Protein AF-X1B3L7-F1 (afdb_monomer_lite)

InterPro domains:
  IPR037165 Aldehyde oxidase/xanthine dehydrogenase, molybdopterin binding domain superfamily [SSF56003] (4-81)
  IPR046867 Aldehyde oxidase/xanthine dehydrogenase, second molybdopterin binding domain [PF20256] (2-76)

pLDDT: mean 71.07, std 20.7, range [25.5, 96.06]

Organism: NCBI:txid412755

Structure (mmCIF, N/CA/C/O backbone):
data_AF-X1B3L7-F1
#
_entry.id   AF-X1B3L7-F1
#
loop_
_atom_site.group_PDB
_atom_site.id
_atom_site.type_symbol
_atom_site.label_atom_id
_atom_site.label_alt_id
_atom_site.label_comp_id
_atom_site.label_asym_id
_atom_site.label_entity_id
_atom_site.label_seq_id
_atom_site.pdbx_PDB_ins_code
_atom_site.Cartn_x
_atom_site.Cartn_y
_atom_site.Cartn_z
_atom_site.occupancy
_atom_site.B_iso_or_equiv
_atom_site.auth_seq_id
_atom_site.auth_comp_id
_atom_site.auth_asym_id
_atom_site.auth_atom_id
_atom_site.pdbx_PDB_model_num
ATOM 1 N N . MET A 1 1 ? -27.586 7.401 39.650 1.00 59.44 1 MET A N 1
ATOM 2 C CA . MET A 1 1 ? -27.870 7.993 38.320 1.00 59.44 1 MET A CA 1
ATOM 3 C C . MET A 1 1 ? -26.567 8.070 37.533 1.00 59.44 1 MET A C 1
ATOM 5 O O . MET A 1 1 ? -25.597 8.567 38.093 1.00 59.44 1 MET A O 1
ATOM 9 N N . LYS A 1 2 ? -26.501 7.558 36.295 1.00 68.12 2 LYS A N 1
ATOM 10 C CA . LYS A 1 2 ? -25.307 7.714 35.440 1.00 68.12 2 LYS A CA 1
ATOM 11 C C . LYS A 1 2 ? -25.340 9.089 34.766 1.00 68.12 2 LYS A C 1
ATOM 13 O O . LYS A 1 2 ? -26.392 9.495 34.284 1.00 68.12 2 LYS A O 1
ATOM 18 N N . LYS A 1 3 ? -24.210 9.802 34.764 1.00 76.62 3 LYS A N 1
ATOM 19 C CA . LYS A 1 3 ? -24.047 11.080 34.055 1.00 76.62 3 LYS A CA 1
ATOM 20 C C . LYS A 1 3 ? -23.398 10.832 32.695 1.00 76.62 3 LYS A C 1
ATOM 22 O O . LYS A 1 3 ? -22.478 10.025 32.599 1.00 76.62 3 LYS A O 1
ATOM 27 N N . CYS A 1 4 ? -23.867 11.543 31.676 1.00 82.44 4 CYS A N 1
ATOM 28 C CA . CYS A 1 4 ? -23.334 11.498 30.317 1.00 82.44 4 CYS A CA 1
ATOM 29 C C . CYS A 1 4 ? -22.605 12.818 30.032 1.00 82.44 4 CYS A C 1
ATOM 31 O O . CYS A 1 4 ? -23.121 13.879 30.382 1.00 82.44 4 CYS A O 1
ATOM 33 N N . GLY A 1 5 ? -21.440 12.759 29.387 1.00 87.19 5 GLY A N 1
ATOM 34 C CA . GLY A 1 5 ? -20.702 13.930 28.905 1.00 87.19 5 GLY A CA 1
ATOM 35 C C . GLY A 1 5 ? -20.518 13.872 27.390 1.00 87.19 5 GLY A C 1
ATOM 36 O O . GLY A 1 5 ? -20.531 12.790 26.806 1.00 87.19 5 GLY A O 1
ATOM 37 N N . ARG A 1 6 ? -20.357 15.035 26.754 1.00 90.94 6 ARG A N 1
ATOM 38 C CA . ARG A 1 6 ? -19.979 15.164 25.340 1.00 90.94 6 ARG A CA 1
ATOM 39 C C . ARG A 1 6 ? -18.672 15.945 25.257 1.00 90.94 6 ARG A C 1
ATOM 41 O O . ARG A 1 6 ? -18.510 16.925 25.978 1.00 90.94 6 ARG A O 1
ATOM 48 N N . GLY A 1 7 ? -17.773 15.514 24.382 1.00 91.94 7 GLY A N 1
ATOM 49 C CA . GLY A 1 7 ? -16.497 16.170 24.117 1.00 91.94 7 GLY A CA 1
ATOM 50 C C . GLY A 1 7 ? -16.140 16.059 22.640 1.00 91.94 7 GLY A C 1
ATOM 51 O O . GLY A 1 7 ? -16.638 15.172 21.948 1.00 91.94 7 GLY A O 1
ATOM 52 N N . ILE A 1 8 ? -15.301 16.979 22.172 1.00 92.19 8 ILE A N 1
ATOM 53 C CA . ILE A 1 8 ? -14.739 16.987 20.820 1.00 92.19 8 ILE A CA 1
ATOM 54 C C . ILE A 1 8 ? -13.222 16.895 20.965 1.00 92.19 8 ILE A C 1
ATOM 56 O O . ILE A 1 8 ? -12.646 17.553 21.831 1.00 92.19 8 ILE A O 1
ATOM 60 N N . ALA A 1 9 ? -12.591 16.086 20.118 1.00 92.94 9 ALA A N 1
ATOM 61 C CA . ALA A 1 9 ? -11.144 15.993 19.994 1.00 92.94 9 ALA A CA 1
ATOM 62 C C . ALA A 1 9 ? -10.732 16.304 18.551 1.00 92.94 9 ALA A C 1
ATOM 64 O O . ALA A 1 9 ? -11.480 16.028 17.614 1.00 92.94 9 ALA A O 1
ATOM 65 N N . THR A 1 10 ? -9.541 16.874 18.392 1.00 95.12 10 THR A N 1
ATOM 66 C CA . THR A 1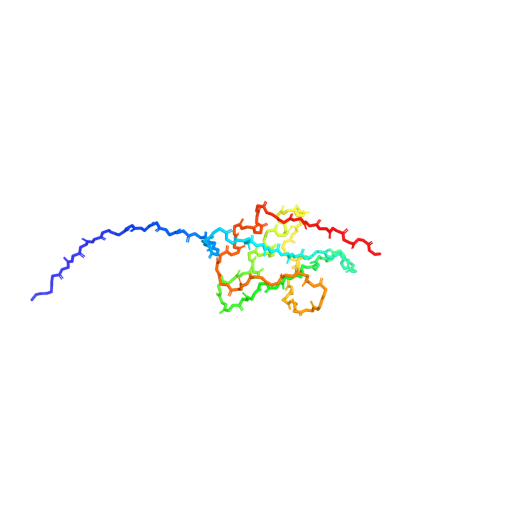 10 ? -8.896 17.123 17.100 1.00 95.12 10 THR A CA 1
ATOM 67 C C . THR A 1 10 ? -7.455 16.625 17.154 1.00 95.12 10 THR A C 1
ATOM 69 O O . THR A 1 10 ? -6.872 16.548 18.238 1.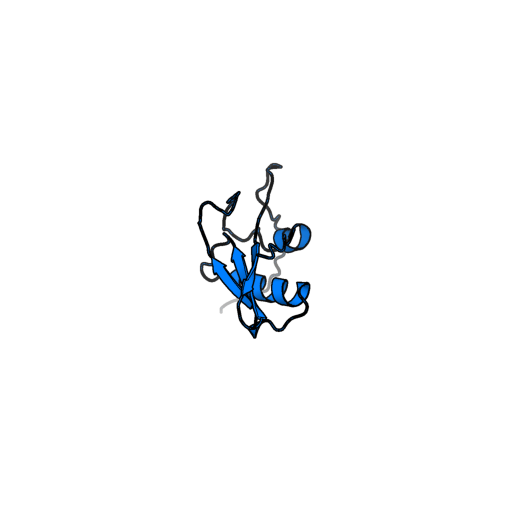00 95.12 10 THR A O 1
ATOM 72 N N . ILE A 1 11 ? -6.887 16.277 16.000 1.00 94.06 11 ILE A N 1
ATOM 73 C CA . ILE A 1 11 ? -5.508 15.810 15.863 1.00 94.06 11 ILE A CA 1
ATOM 74 C C . ILE A 1 11 ? -4.878 16.401 14.604 1.00 94.06 11 ILE A C 1
ATOM 76 O O . ILE A 1 11 ? -5.538 16.580 13.583 1.00 94.06 11 ILE A O 1
ATOM 80 N N . MET A 1 12 ? -3.577 16.658 14.686 1.00 90.75 12 MET A N 1
ATOM 81 C CA . MET A 1 12 ? -2.705 16.836 13.534 1.00 90.75 12 MET A CA 1
ATOM 82 C C . MET A 1 12 ? -1.589 15.798 13.647 1.00 90.75 12 MET A C 1
ATOM 84 O O . MET A 1 12 ? -0.956 15.694 14.698 1.00 90.75 12 MET A O 1
ATOM 88 N N . PHE A 1 13 ? -1.378 15.016 12.592 1.00 81.31 13 PHE A N 1
ATOM 89 C CA . PHE A 1 13 ? -0.384 13.947 12.556 1.00 81.31 13 PHE A CA 1
ATOM 90 C C . PHE A 1 13 ? 0.463 14.099 11.294 1.00 81.31 13 PHE A C 1
ATOM 92 O O . PHE A 1 13 ? -0.079 14.205 10.194 1.00 81.31 13 PHE A O 1
ATOM 99 N N . GLY A 1 14 ? 1.782 14.184 11.469 1.00 75.19 14 GLY A N 1
ATOM 100 C CA . GLY A 1 14 ? 2.724 14.237 10.355 1.00 75.19 14 GLY A CA 1
ATOM 101 C C . GLY A 1 14 ? 2.905 12.853 9.738 1.00 75.19 14 GLY A C 1
ATOM 102 O O . GLY A 1 14 ? 2.928 11.860 10.459 1.00 75.19 14 GLY A O 1
ATOM 103 N N . PHE A 1 15 ? 3.052 12.802 8.418 1.00 73.56 15 PHE A N 1
ATOM 104 C CA . PHE A 1 15 ? 3.288 11.570 7.665 1.00 73.56 15 PHE A CA 1
ATOM 105 C C . PHE A 1 15 ? 4.689 11.579 7.043 1.00 73.56 15 PHE A C 1
ATOM 107 O O . PHE A 1 15 ? 5.237 12.646 6.758 1.00 73.56 15 PHE A O 1
ATOM 114 N N . GLY A 1 16 ? 5.237 10.384 6.814 1.00 69.81 16 GLY A N 1
ATOM 115 C CA . GLY A 1 16 ? 6.557 10.157 6.215 1.00 69.81 16 GLY A CA 1
ATOM 116 C C . GLY A 1 16 ? 7.587 9.603 7.202 1.00 69.81 16 GLY A C 1
ATOM 117 O O . GLY A 1 16 ? 7.356 9.573 8.411 1.00 69.81 16 GLY A O 1
ATOM 118 N N . TYR A 1 17 ? 8.731 9.149 6.687 1.00 66.62 17 TYR A N 1
ATOM 119 C CA . TYR A 1 17 ? 9.800 8.532 7.494 1.00 66.62 17 TYR A CA 1
ATOM 120 C C . TYR A 1 17 ? 10.406 9.468 8.571 1.00 66.62 17 TYR A C 1
ATOM 122 O O . TYR A 1 17 ? 10.964 8.992 9.558 1.00 66.62 17 TYR A O 1
ATOM 130 N N . GLY A 1 18 ? 10.246 10.792 8.434 1.00 65.12 18 GLY A N 1
ATOM 131 C CA . GLY A 1 18 ? 10.756 11.790 9.386 1.00 65.12 18 GLY A CA 1
ATOM 132 C C . GLY A 1 18 ? 12.260 12.075 9.239 1.00 65.12 18 GLY A C 1
ATOM 133 O O . GLY A 1 18 ? 12.936 11.488 8.396 1.00 65.12 18 GLY A O 1
ATOM 134 N N . GLU A 1 19 ? 12.781 13.022 10.032 1.00 67.12 19 GLU A N 1
ATOM 135 C CA . GLU A 1 19 ? 14.226 13.333 10.168 1.00 67.12 19 GLU A CA 1
ATOM 136 C C . GLU A 1 19 ? 14.979 13.672 8.857 1.00 67.12 19 GLU A C 1
ATOM 138 O O . GLU A 1 19 ? 16.205 13.622 8.795 1.00 67.12 19 GLU A O 1
ATOM 143 N N . GLY A 1 20 ? 14.259 14.035 7.788 1.00 67.31 20 GLY A N 1
ATOM 144 C CA . GLY A 1 20 ? 14.855 14.389 6.494 1.00 67.31 20 GLY A CA 1
ATOM 145 C C . GLY A 1 20 ? 15.423 13.205 5.704 1.00 67.31 20 GLY A C 1
ATOM 146 O O . GLY A 1 20 ? 16.151 13.421 4.734 1.00 67.31 20 GLY A O 1
ATOM 147 N N . PHE A 1 21 ? 15.103 11.964 6.089 1.00 68.25 21 PHE A N 1
ATOM 148 C CA . PHE A 1 21 ? 15.488 10.799 5.299 1.00 68.25 21 PHE A CA 1
ATOM 149 C C . PHE A 1 21 ? 14.706 10.738 3.981 1.00 68.25 21 PHE A C 1
ATOM 151 O O . PHE A 1 21 ? 13.531 11.114 3.946 1.00 68.25 21 PHE A O 1
ATOM 158 N N . PRO A 1 22 ? 15.326 10.230 2.900 1.00 65.88 22 PRO A N 1
ATOM 159 C CA . PRO A 1 22 ? 14.629 10.024 1.641 1.00 65.88 22 PRO A CA 1
ATOM 160 C C . PRO A 1 22 ? 13.510 8.987 1.798 1.00 65.88 22 PRO A C 1
ATOM 162 O O . PRO A 1 22 ? 13.770 7.805 2.020 1.00 65.88 22 PRO A O 1
ATOM 165 N N . ASP A 1 23 ? 12.266 9.443 1.671 1.00 69.50 23 ASP A N 1
ATOM 166 C CA . ASP A 1 23 ? 11.075 8.598 1.615 1.00 69.50 23 ASP A CA 1
ATOM 167 C C . ASP A 1 23 ? 10.755 8.319 0.139 1.00 69.50 23 ASP A C 1
ATOM 169 O O . ASP A 1 23 ? 10.189 9.154 -0.573 1.00 69.50 23 ASP A O 1
ATOM 173 N N . HIS A 1 24 ? 11.244 7.184 -0.364 1.00 66.94 24 HIS A N 1
ATOM 174 C CA . HIS A 1 24 ? 11.128 6.801 -1.768 1.00 66.94 24 HIS A CA 1
ATOM 175 C C . HIS A 1 24 ? 10.455 5.444 -1.922 1.00 66.94 24 HIS A C 1
ATOM 177 O O . HIS A 1 24 ? 10.748 4.492 -1.202 1.00 66.94 24 HIS A O 1
ATOM 183 N N . SER A 1 25 ? 9.598 5.359 -2.937 1.00 70.38 25 SER A N 1
ATOM 184 C CA . SER A 1 25 ? 8.915 4.137 -3.334 1.00 70.38 25 SER A CA 1
ATOM 185 C C . SER A 1 25 ? 8.998 3.938 -4.829 1.00 70.38 25 SER A C 1
ATOM 187 O O . SER A 1 25 ? 8.952 4.902 -5.593 1.00 70.38 25 SER A O 1
ATOM 189 N N . ILE A 1 26 ? 9.105 2.678 -5.233 1.00 71.19 26 ILE A N 1
ATOM 190 C CA . ILE A 1 26 ? 9.162 2.274 -6.629 1.00 71.19 26 ILE A CA 1
ATOM 191 C C . ILE A 1 26 ? 8.103 1.196 -6.854 1.00 71.19 26 ILE A C 1
ATOM 193 O O . ILE A 1 26 ? 7.966 0.254 -6.072 1.00 71.19 26 ILE A O 1
ATOM 197 N N . ALA A 1 27 ? 7.370 1.348 -7.952 1.00 76.06 27 ALA A N 1
ATOM 198 C CA . ALA A 1 27 ? 6.461 0.353 -8.493 1.00 76.06 27 ALA A CA 1
ATOM 199 C C . ALA A 1 27 ? 6.703 0.240 -10.001 1.00 76.06 27 ALA A C 1
ATOM 201 O O . ALA A 1 27 ? 7.112 1.213 -10.638 1.00 76.06 27 ALA A O 1
ATOM 202 N N . SER A 1 28 ? 6.450 -0.933 -10.574 1.00 76.56 28 SER A N 1
ATOM 203 C CA . SER A 1 28 ? 6.507 -1.139 -12.023 1.00 76.56 28 SER A CA 1
ATOM 204 C C . SER A 1 28 ? 5.137 -1.503 -12.576 1.00 76.56 28 SER A C 1
ATOM 206 O O . SER A 1 28 ? 4.312 -2.080 -11.869 1.00 76.56 28 SER A O 1
ATOM 208 N N . ALA A 1 29 ? 4.911 -1.153 -13.842 1.00 82.06 29 ALA A N 1
ATOM 209 C CA . ALA A 1 29 ? 3.734 -1.541 -14.603 1.00 82.06 29 ALA A CA 1
ATOM 210 C C . ALA A 1 29 ? 4.158 -2.281 -15.869 1.00 82.06 29 ALA A C 1
ATOM 212 O O . ALA A 1 29 ? 5.049 -1.827 -16.587 1.00 82.06 29 ALA A O 1
ATOM 213 N N . GLU A 1 30 ? 3.489 -3.391 -16.141 1.00 84.56 30 GLU A N 1
ATOM 214 C CA . GLU A 1 30 ? 3.672 -4.215 -17.329 1.00 84.56 30 GLU A CA 1
ATOM 215 C C . GLU A 1 30 ? 2.308 -4.454 -17.975 1.00 84.56 30 GLU A C 1
ATOM 217 O O . GLU A 1 30 ? 1.311 -4.646 -17.278 1.00 84.56 30 GLU A O 1
ATOM 222 N N . ILE A 1 31 ? 2.252 -4.414 -19.304 1.00 88.69 31 ILE A N 1
ATOM 223 C CA . ILE A 1 31 ? 1.053 -4.808 -20.044 1.00 88.69 31 ILE A CA 1
ATOM 224 C C . ILE A 1 31 ? 1.202 -6.292 -20.357 1.00 88.69 31 ILE A C 1
ATOM 226 O O . ILE A 1 31 ? 2.121 -6.681 -21.072 1.00 88.69 31 ILE A O 1
ATOM 230 N N . GLU A 1 32 ? 0.302 -7.106 -19.823 1.00 86.81 32 GLU A N 1
ATOM 231 C CA . GLU A 1 32 ? 0.256 -8.537 -20.096 1.00 86.81 32 GLU A CA 1
ATOM 232 C C . GLU A 1 32 ? -0.584 -8.845 -21.343 1.00 86.81 32 GLU A C 1
ATOM 234 O O . GLU A 1 32 ? -1.336 -8.011 -21.871 1.00 86.81 32 GLU A O 1
ATOM 239 N N . ASP A 1 33 ? -0.502 -10.100 -21.789 1.00 80.00 33 ASP A N 1
ATOM 240 C CA . ASP A 1 33 ? -1.343 -10.623 -22.854 1.00 80.00 33 ASP A CA 1
ATOM 241 C C . ASP A 1 33 ? -2.822 -10.301 -22.597 1.00 80.00 33 ASP A C 1
ATOM 243 O O . ASP A 1 33 ? -3.354 -10.467 -21.497 1.00 80.00 33 ASP A O 1
ATOM 247 N N . ARG A 1 34 ? -3.520 -9.885 -23.662 1.00 79.94 34 ARG A N 1
ATOM 248 C CA . ARG A 1 34 ? -4.945 -9.496 -23.647 1.00 79.94 34 ARG A CA 1
ATOM 2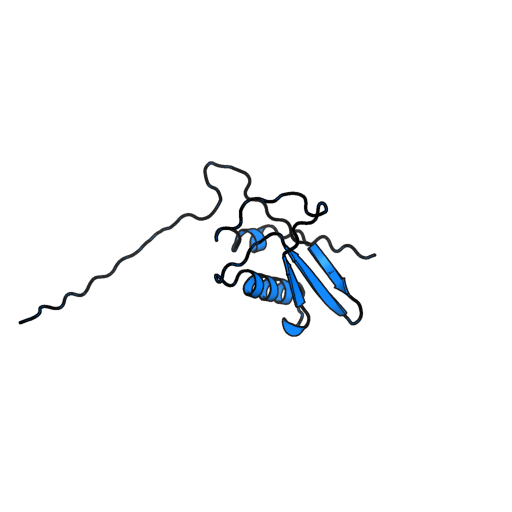49 C C . ARG A 1 34 ? -5.254 -8.167 -22.940 1.00 79.94 34 ARG A C 1
ATOM 251 O O . ARG A 1 34 ? -6.425 -7.895 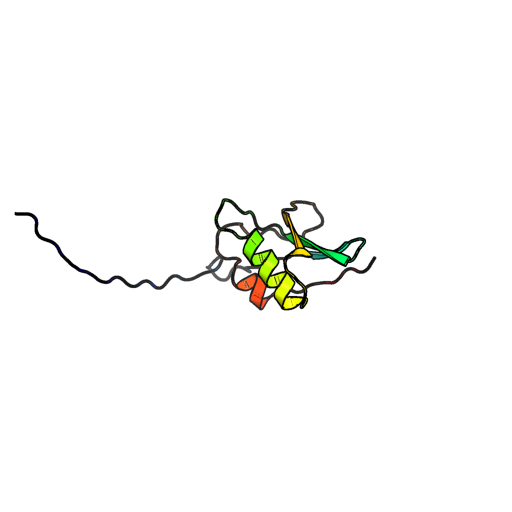-22.686 1.00 79.94 34 ARG A O 1
ATOM 258 N N . GLY A 1 35 ? -4.251 -7.321 -22.694 1.00 82.50 35 GLY A N 1
ATOM 259 C CA . GLY A 1 35 ? -4.458 -5.933 -22.262 1.00 82.50 35 GLY A CA 1
ATOM 260 C C . GLY A 1 35 ? -4.725 -5.766 -20.767 1.00 82.50 35 GLY A C 1
ATOM 261 O O . GLY A 1 35 ? -5.221 -4.719 -20.352 1.00 82.50 35 GLY A O 1
ATOM 262 N N . LYS A 1 36 ? -4.400 -6.784 -19.963 1.00 91.19 36 LYS A N 1
ATOM 263 C CA . LYS A 1 36 ? -4.290 -6.629 -18.512 1.00 91.19 36 LYS A CA 1
ATOM 264 C C . LYS A 1 36 ? -3.052 -5.808 -18.167 1.00 91.19 36 LYS A C 1
ATOM 266 O O . LYS A 1 36 ? -2.060 -5.839 -18.891 1.00 91.19 36 LYS A O 1
ATOM 271 N N . ILE A 1 37 ? -3.110 -5.092 -17.053 1.00 91.31 37 ILE A N 1
ATOM 272 C CA . ILE A 1 37 ? -1.997 -4.299 -16.539 1.00 91.31 37 ILE A CA 1
ATOM 273 C C . ILE A 1 37 ? -1.576 -4.880 -15.197 1.00 91.31 37 ILE A C 1
ATOM 275 O O . ILE A 1 37 ? -2.338 -4.843 -14.231 1.00 91.31 37 ILE A O 1
ATOM 279 N N . LEU A 1 38 ? -0.349 -5.382 -15.136 1.00 89.88 38 LEU A N 1
ATOM 280 C CA . LEU A 1 38 ? 0.257 -5.909 -13.928 1.00 89.88 38 LEU A CA 1
ATOM 281 C C . LEU A 1 38 ? 1.094 -4.826 -13.250 1.00 89.88 38 LEU A C 1
ATOM 283 O O . LEU A 1 38 ? 2.090 -4.353 -13.796 1.00 89.88 38 LEU A O 1
ATOM 287 N N . ILE A 1 39 ? 0.706 -4.463 -12.033 1.00 86.44 39 ILE A N 1
ATOM 288 C CA . ILE A 1 39 ? 1.436 -3.548 -11.162 1.00 86.44 39 ILE A CA 1
ATOM 289 C C . ILE A 1 39 ? 2.193 -4.357 -10.113 1.00 86.44 39 ILE A C 1
ATOM 291 O O . ILE A 1 39 ? 1.599 -5.130 -9.359 1.00 86.44 39 ILE A O 1
ATOM 295 N N . ARG A 1 40 ? 3.508 -4.152 -10.016 1.00 84.50 40 ARG A N 1
ATOM 296 C CA . ARG A 1 40 ? 4.336 -4.753 -8.962 1.00 84.50 40 ARG A CA 1
ATOM 297 C C . ARG A 1 40 ? 4.761 -3.696 -7.958 1.00 84.50 40 ARG A C 1
ATOM 299 O O . ARG A 1 40 ? 5.283 -2.649 -8.334 1.00 84.50 40 ARG A O 1
ATOM 306 N N . THR A 1 41 ? 4.560 -3.995 -6.679 1.00 80.69 41 THR A N 1
ATOM 307 C CA . THR A 1 41 ? 4.923 -3.118 -5.560 1.00 80.69 41 THR A CA 1
ATOM 308 C C . THR A 1 41 ? 5.569 -3.910 -4.426 1.00 80.69 41 THR A C 1
ATOM 310 O O . THR A 1 41 ? 5.298 -5.097 -4.250 1.00 80.69 41 THR A O 1
ATOM 313 N N . ALA A 1 42 ? 6.418 -3.247 -3.643 1.00 76.69 42 ALA A N 1
ATOM 314 C CA . ALA A 1 42 ? 6.957 -3.781 -2.392 1.00 76.69 42 ALA A CA 1
ATOM 315 C C . ALA A 1 42 ? 6.087 -3.420 -1.169 1.00 76.69 42 ALA A C 1
ATOM 317 O O . ALA A 1 42 ? 6.439 -3.758 -0.039 1.00 76.69 42 ALA A O 1
ATOM 318 N N . ALA A 1 43 ? 4.973 -2.709 -1.374 1.00 76.12 43 ALA A N 1
ATOM 319 C CA . ALA A 1 43 ? 4.088 -2.296 -0.297 1.00 76.12 43 ALA A CA 1
ATOM 320 C C . ALA A 1 43 ? 3.311 -3.502 0.255 1.00 76.12 43 ALA A C 1
ATOM 322 O O . ALA A 1 43 ? 2.484 -4.095 -0.437 1.00 76.12 43 ALA A O 1
ATOM 323 N N . ALA A 1 44 ? 3.590 -3.868 1.504 1.00 80.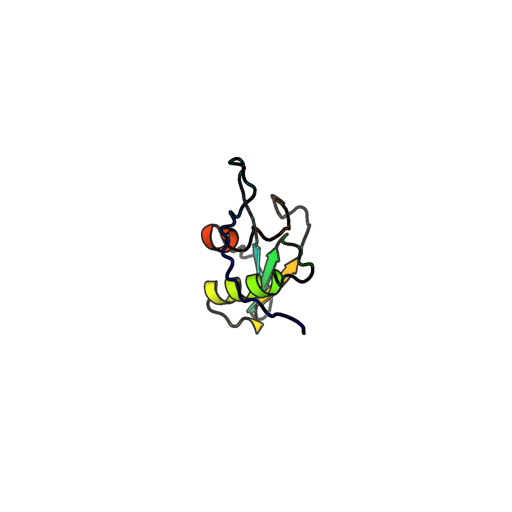19 44 ALA A N 1
ATOM 324 C CA . ALA A 1 44 ? 2.869 -4.919 2.197 1.00 80.19 44 ALA A CA 1
ATOM 325 C C . ALA A 1 44 ? 1.476 -4.434 2.600 1.00 80.19 44 ALA A C 1
ATOM 327 O O . ALA A 1 44 ? 1.291 -3.293 3.032 1.00 80.19 44 ALA A O 1
ATOM 328 N N . ASP A 1 45 ? 0.513 -5.342 2.510 1.00 80.81 45 ASP A N 1
ATOM 329 C CA . ASP A 1 45 ? -0.854 -5.120 2.951 1.00 80.81 45 ASP A CA 1
ATOM 330 C C . ASP A 1 45 ? -1.196 -6.139 4.035 1.00 80.81 45 ASP A C 1
ATOM 332 O O . ASP A 1 45 ? -1.112 -7.349 3.825 1.00 80.81 45 ASP A O 1
ATOM 336 N N . VAL A 1 46 ? -1.538 -5.629 5.215 1.00 84.69 46 VAL A N 1
ATOM 337 C CA . VAL A 1 46 ? -1.916 -6.422 6.394 1.00 84.69 46 VAL A CA 1
ATOM 338 C C . VAL A 1 46 ? -3.386 -6.223 6.775 1.00 84.69 46 VAL A C 1
ATOM 340 O O . VAL A 1 46 ? -3.796 -6.628 7.860 1.00 84.69 46 VAL A O 1
ATOM 343 N N . GLY A 1 47 ? -4.182 -5.609 5.891 1.00 84.38 47 GLY A N 1
ATOM 344 C CA . GLY A 1 47 ? -5.601 -5.309 6.115 1.00 84.38 47 GLY A CA 1
ATOM 345 C C . GLY A 1 47 ? -5.955 -3.823 6.041 1.00 84.38 47 GLY A C 1
ATOM 346 O O . GLY A 1 47 ? -7.129 -3.484 6.146 1.00 84.38 47 GLY A O 1
ATOM 347 N N . GLU A 1 48 ? -4.968 -2.949 5.820 1.00 81.19 48 GLU A N 1
ATOM 348 C CA . GLU A 1 48 ? -5.179 -1.502 5.650 1.00 81.19 48 GLU A CA 1
ATOM 349 C C . GLU A 1 48 ? -5.688 -1.143 4.241 1.00 81.19 48 GLU A C 1
ATOM 351 O O . GLU A 1 48 ? -6.127 -0.020 4.003 1.00 81.19 48 GLU A O 1
ATOM 356 N N . GLY A 1 49 ? -5.643 -2.088 3.291 1.00 86.81 49 GLY A N 1
ATOM 357 C CA . GLY A 1 49 ? -6.204 -1.913 1.947 1.00 86.81 49 GLY A CA 1
ATOM 358 C C . GLY A 1 49 ? -5.265 -1.213 0.963 1.00 86.81 49 GLY A C 1
ATOM 359 O O . GLY A 1 49 ? -5.720 -0.594 -0.003 1.00 86.81 49 GLY A O 1
ATOM 360 N N . VAL A 1 50 ? -3.954 -1.319 1.186 1.00 83.38 50 VAL A N 1
ATOM 361 C CA . VAL A 1 50 ? -2.910 -0.747 0.322 1.00 83.38 50 VAL A CA 1
ATOM 362 C C . VAL A 1 50 ? -3.068 -1.214 -1.123 1.00 83.38 50 VAL A C 1
ATOM 364 O O . VAL A 1 50 ? -3.023 -0.389 -2.035 1.00 83.38 50 VAL A O 1
ATOM 367 N N . LEU A 1 51 ? -3.307 -2.511 -1.352 1.00 87.56 51 LEU A N 1
ATOM 368 C CA . LEU A 1 51 ? -3.405 -3.037 -2.719 1.00 87.56 51 LEU A CA 1
ATOM 369 C C . LEU A 1 51 ? -4.615 -2.463 -3.456 1.00 87.56 51 LEU A C 1
ATOM 371 O O . LEU A 1 51 ? -4.516 -2.130 -4.631 1.00 87.56 51 LEU A O 1
ATOM 375 N N . THR A 1 52 ? -5.726 -2.260 -2.743 1.00 92.19 52 THR A N 1
ATOM 376 C CA . THR A 1 52 ? -6.947 -1.676 -3.318 1.00 92.19 52 THR A CA 1
ATOM 377 C C . THR A 1 52 ? -6.706 -0.246 -3.791 1.00 92.19 52 THR A C 1
ATOM 379 O O . THR A 1 52 ? -7.126 0.127 -4.886 1.00 92.19 52 THR A O 1
ATOM 382 N N . VAL A 1 53 ? -6.004 0.560 -2.993 1.00 89.88 53 VAL A N 1
ATOM 383 C CA . VAL A 1 53 ? -5.708 1.942 -3.378 1.00 89.88 53 VAL A CA 1
ATOM 384 C C . VAL A 1 53 ? -4.691 2.007 -4.511 1.00 89.88 53 VAL A C 1
ATOM 386 O O . VAL A 1 53 ? -4.870 2.809 -5.424 1.00 89.88 53 VAL A O 1
ATOM 389 N N . VAL A 1 54 ? -3.685 1.129 -4.532 1.00 86.50 54 VAL A N 1
ATOM 390 C CA . VAL A 1 54 ? -2.756 1.034 -5.672 1.00 86.50 54 VAL A CA 1
ATOM 391 C C . VAL A 1 54 ? -3.505 0.691 -6.966 1.00 86.50 54 VAL A C 1
ATOM 393 O O . VAL A 1 54 ? -3.262 1.342 -7.981 1.00 86.50 54 VAL A O 1
ATOM 396 N N . THR A 1 55 ? -4.461 -0.246 -6.935 1.00 92.19 55 THR A N 1
ATOM 397 C CA . THR A 1 55 ? -5.326 -0.556 -8.089 1.00 92.19 55 THR A CA 1
ATOM 398 C C . THR A 1 55 ? -6.081 0.682 -8.573 1.00 92.19 55 THR A C 1
ATOM 400 O O . THR A 1 55 ? -6.080 0.977 -9.767 1.00 92.19 55 THR A O 1
ATOM 403 N N . GLN A 1 56 ? -6.704 1.433 -7.658 1.00 92.25 56 GLN A N 1
ATOM 404 C CA . GLN A 1 56 ? -7.475 2.635 -7.997 1.00 92.25 56 GLN A CA 1
ATOM 405 C C . GLN A 1 56 ? -6.593 3.745 -8.583 1.00 92.25 56 GLN A C 1
ATOM 407 O O . GLN A 1 56 ? -6.971 4.360 -9.577 1.00 92.25 56 GLN A O 1
ATOM 412 N N . ILE A 1 57 ? -5.405 3.968 -8.012 1.00 87.62 57 ILE A N 1
ATOM 413 C CA . ILE A 1 57 ? -4.434 4.946 -8.522 1.00 87.62 57 ILE A CA 1
ATOM 414 C C . ILE A 1 57 ? -3.980 4.555 -9.929 1.00 87.62 57 ILE A C 1
ATOM 416 O O . ILE A 1 57 ? -4.012 5.386 -10.833 1.00 87.62 57 ILE A O 1
ATOM 420 N N . ALA A 1 58 ? -3.582 3.298 -10.135 1.00 85.06 58 ALA A N 1
ATOM 421 C CA . ALA A 1 58 ? -3.126 2.827 -11.437 1.00 85.06 58 ALA A CA 1
ATOM 422 C C . ALA A 1 58 ? -4.230 2.944 -12.500 1.00 85.06 58 ALA A C 1
ATOM 424 O O . ALA A 1 58 ? -3.969 3.446 -13.592 1.00 85.06 58 ALA A O 1
ATOM 425 N N . ALA A 1 59 ? -5.466 2.561 -12.168 1.00 90.50 59 ALA A N 1
ATOM 426 C CA . ALA A 1 59 ? -6.613 2.692 -13.062 1.00 90.50 59 ALA A CA 1
ATOM 427 C C . ALA A 1 59 ? -6.890 4.156 -13.449 1.00 90.50 59 ALA A C 1
ATOM 429 O O . ALA A 1 59 ? -7.075 4.462 -14.628 1.00 90.50 59 ALA A O 1
ATOM 430 N N . GLU A 1 60 ? -6.849 5.073 -12.477 1.00 89.38 60 GLU A N 1
ATOM 431 C CA . GLU A 1 60 ? -7.082 6.506 -12.693 1.00 89.38 60 GLU A CA 1
ATOM 432 C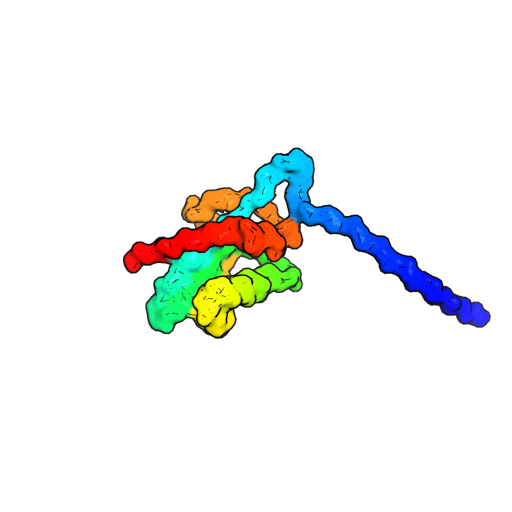 C . GLU A 1 60 ? -5.978 7.163 -13.535 1.00 89.38 60 GLU A C 1
ATOM 434 O O . GLU A 1 60 ? -6.269 7.972 -14.423 1.00 89.38 60 GLU A O 1
ATOM 439 N N . VAL A 1 61 ? -4.713 6.813 -13.279 1.00 87.00 61 VAL A N 1
ATOM 440 C CA . VAL A 1 61 ? -3.550 7.331 -14.017 1.00 87.00 61 VAL A CA 1
ATOM 441 C C . VAL A 1 61 ? -3.542 6.810 -15.452 1.00 87.00 61 VAL A C 1
ATOM 443 O O . VAL A 1 61 ? -3.315 7.581 -16.384 1.00 87.00 61 VAL A O 1
ATOM 446 N N . LEU A 1 62 ? -3.824 5.518 -15.641 1.00 86.31 62 LEU A N 1
ATOM 447 C CA . LEU A 1 62 ? -3.802 4.859 -16.949 1.00 86.31 62 LEU A CA 1
ATOM 448 C C . LEU A 1 62 ? -5.118 5.005 -17.726 1.00 86.31 62 LEU A C 1
ATOM 450 O O . LEU A 1 62 ? -5.174 4.618 -18.891 1.00 86.31 62 LEU A O 1
ATOM 454 N N . LYS A 1 63 ? -6.159 5.587 -17.114 1.00 90.88 63 LYS A N 1
ATOM 455 C CA . LYS A 1 63 ? -7.498 5.782 -17.702 1.00 90.88 63 LYS A CA 1
ATOM 456 C C . LYS A 1 63 ? -8.137 4.474 -18.174 1.00 90.88 63 LYS A C 1
ATOM 458 O O . LYS A 1 63 ? -8.740 4.409 -19.245 1.00 90.88 63 LYS A O 1
ATOM 463 N N . VAL A 1 64 ? -8.027 3.440 -17.346 1.00 92.69 64 VAL A N 1
ATOM 464 C CA . VAL A 1 64 ? -8.591 2.103 -17.582 1.00 92.69 64 VAL A CA 1
ATOM 465 C C . VAL A 1 64 ? -9.566 1.713 -16.473 1.00 92.69 64 VAL A C 1
ATOM 467 O O . VAL A 1 64 ? -9.632 2.365 -15.433 1.00 92.69 64 VAL A O 1
ATOM 470 N N . SER A 1 65 ? -10.321 0.632 -16.681 1.00 95.94 65 SER A N 1
ATOM 471 C CA . SER A 1 65 ? -11.137 0.061 -15.605 1.00 95.94 65 SER A CA 1
ATOM 472 C C . SER A 1 65 ? -10.247 -0.572 -14.521 1.00 95.94 65 SER A C 1
ATOM 474 O O . SER A 1 65 ? -9.276 -1.245 -14.874 1.00 95.94 65 SER A O 1
ATOM 476 N N . PRO A 1 66 ? -10.566 -0.449 -13.219 1.00 95.31 66 PRO A N 1
ATOM 477 C CA . PRO A 1 66 ? -9.857 -1.172 -12.158 1.00 95.31 66 PRO A CA 1
ATOM 478 C C . PRO A 1 66 ? -9.813 -2.690 -12.379 1.00 95.31 66 PRO A C 1
ATOM 480 O O . PRO A 1 66 ? -8.854 -3.342 -11.984 1.00 95.31 66 PRO A O 1
ATOM 483 N N . ASP A 1 67 ? -10.817 -3.245 -13.059 1.00 96.06 67 ASP A N 1
ATOM 484 C CA . ASP A 1 67 ? -10.961 -4.684 -13.323 1.00 96.06 67 ASP A CA 1
ATOM 485 C C . ASP A 1 67 ? -9.859 -5.258 -14.230 1.00 96.06 67 ASP A C 1
ATOM 487 O O . ASP A 1 67 ? -9.660 -6.473 -14.262 1.00 96.06 67 ASP A O 1
ATOM 491 N N . VAL A 1 68 ? -9.156 -4.404 -14.986 1.00 95.75 68 VAL A N 1
ATOM 492 C CA . VAL A 1 68 ? -8.028 -4.823 -15.835 1.00 95.75 68 VAL A CA 1
ATOM 493 C C . VAL A 1 68 ? -6.671 -4.641 -15.154 1.00 95.75 68 VAL A C 1
ATOM 495 O O . VAL A 1 68 ? -5.649 -4.963 -15.758 1.00 95.75 68 VAL A O 1
ATOM 498 N N . VAL A 1 69 ? -6.649 -4.136 -13.917 1.00 94.38 69 VAL A N 1
ATOM 499 C CA . VAL A 1 69 ? -5.433 -3.891 -13.140 1.00 94.38 69 VAL A CA 1
ATOM 500 C C . VAL A 1 69 ? -5.256 -4.988 -12.095 1.00 94.38 69 VAL A C 1
ATOM 502 O O . VAL A 1 69 ? -6.094 -5.181 -11.216 1.00 94.38 69 VAL A O 1
ATOM 505 N N . GLU A 1 70 ? -4.122 -5.673 -12.153 1.00 93.75 70 GLU A N 1
ATOM 506 C CA . GLU A 1 70 ? -3.714 -6.682 -11.181 1.00 93.75 70 GLU A CA 1
ATOM 507 C C . GLU A 1 70 ? -2.521 -6.157 -10.378 1.00 93.75 70 GLU A C 1
ATOM 509 O O . GLU A 1 70 ? -1.547 -5.680 -10.955 1.00 93.75 70 GLU A O 1
ATOM 514 N N . VAL A 1 71 ? -2.590 -6.207 -9.044 1.00 89.81 71 VAL A N 1
ATOM 515 C CA . VAL A 1 71 ? -1.512 -5.725 -8.166 1.00 89.81 71 VAL A CA 1
ATOM 516 C C . VAL A 1 71 ? -0.899 -6.903 -7.429 1.00 89.81 71 VAL A C 1
ATOM 518 O O . VAL A 1 71 ? -1.592 -7.623 -6.711 1.00 89.81 71 VAL A O 1
ATOM 521 N N . VAL A 1 72 ? 0.414 -7.069 -7.567 1.00 88.19 72 VAL A N 1
ATOM 522 C CA . VAL A 1 72 ? 1.169 -8.142 -6.918 1.00 88.19 72 VAL A CA 1
ATOM 523 C C . VAL A 1 72 ? 2.245 -7.554 -6.016 1.00 88.19 72 VAL A C 1
ATOM 525 O O . VAL A 1 72 ? 3.030 -6.690 -6.419 1.00 88.19 72 VAL A O 1
ATOM 528 N N . VAL A 1 73 ? 2.308 -8.072 -4.789 1.00 83.62 73 VAL A N 1
ATOM 529 C CA . VAL A 1 73 ? 3.420 -7.806 -3.877 1.00 83.62 73 VAL A CA 1
ATOM 530 C C . VAL A 1 73 ? 4.598 -8.677 -4.299 1.00 83.62 73 VAL A C 1
ATOM 532 O O . VAL A 1 73 ? 4.509 -9.903 -4.253 1.00 83.62 73 VAL A O 1
ATOM 535 N N . SER A 1 74 ? 5.699 -8.060 -4.726 1.00 67.94 74 SER A N 1
ATOM 536 C CA . SER A 1 74 ? 6.910 -8.776 -5.139 1.00 67.94 74 SER A CA 1
ATOM 537 C C . SER A 1 74 ? 8.128 -8.253 -4.394 1.00 67.94 74 SER A C 1
ATOM 539 O O . SER A 1 74 ? 8.381 -7.052 -4.350 1.00 67.94 74 SER A O 1
ATOM 541 N N . THR A 1 75 ? 8.907 -9.176 -3.834 1.00 59.50 75 THR A N 1
ATOM 542 C CA . THR A 1 75 ? 10.175 -8.911 -3.137 1.00 59.50 75 THR A CA 1
ATOM 543 C C . THR A 1 75 ? 11.395 -9.334 -3.965 1.00 59.50 75 THR A C 1
ATOM 545 O O . THR A 1 75 ? 12.468 -9.587 -3.422 1.00 59.50 75 THR A O 1
ATOM 548 N N . SER A 1 76 ? 11.252 -9.450 -5.291 1.00 51.62 76 SER A N 1
ATOM 549 C CA . SER A 1 76 ? 12.351 -9.882 -6.166 1.00 51.62 76 SER A CA 1
ATOM 550 C C . SER A 1 76 ? 13.477 -8.838 -6.280 1.00 51.62 76 SER A C 1
ATOM 552 O O . SER A 1 76 ? 13.219 -7.637 -6.237 1.00 51.62 76 SER A O 1
ATOM 554 N N . LEU A 1 77 ? 14.712 -9.302 -6.524 1.00 48.03 77 LEU A N 1
ATOM 555 C CA . LEU A 1 77 ? 15.951 -8.517 -6.732 1.00 48.03 77 LEU A CA 1
ATOM 556 C C . LEU A 1 77 ? 15.863 -7.370 -7.770 1.00 48.03 77 LEU A C 1
ATOM 558 O O . LEU A 1 77 ? 16.776 -6.552 -7.838 1.00 48.03 77 LEU A O 1
ATOM 562 N N . PHE A 1 78 ? 14.802 -7.314 -8.581 1.00 45.34 78 PHE A N 1
ATOM 563 C CA . PHE A 1 78 ? 14.579 -6.313 -9.632 1.00 45.34 78 PHE A CA 1
ATOM 564 C C . PHE A 1 78 ? 13.829 -5.055 -9.170 1.00 45.34 78 PHE A C 1
ATOM 566 O O . PHE A 1 78 ? 13.651 -4.131 -9.961 1.00 45.34 78 PHE A O 1
ATOM 573 N N . SER A 1 79 ? 13.420 -4.982 -7.904 1.00 45.47 79 SER A N 1
ATOM 574 C CA . SER A 1 79 ? 12.901 -3.756 -7.295 1.00 45.47 79 SER A CA 1
ATOM 575 C C . SER A 1 79 ? 14.024 -3.094 -6.491 1.00 45.47 79 SER A C 1
ATOM 577 O O . SER A 1 79 ? 14.299 -3.537 -5.372 1.00 45.47 79 SER A O 1
ATOM 579 N N . PRO A 1 80 ? 14.733 -2.073 -7.015 1.00 42.09 80 PRO A N 1
ATOM 580 C CA . PRO A 1 80 ? 15.670 -1.345 -6.182 1.00 42.09 80 PRO A CA 1
ATOM 581 C C . PRO A 1 80 ? 14.850 -0.541 -5.162 1.00 42.09 80 PRO A C 1
ATOM 583 O O . PRO A 1 80 ? 13.873 0.102 -5.518 1.00 42.09 80 PRO A O 1
ATOM 586 N N . LEU A 1 81 ? 15.268 -0.599 -3.899 1.00 45.22 81 LEU A N 1
ATOM 587 C CA . LEU A 1 81 ? 14.713 0.087 -2.725 1.00 45.22 81 LEU A CA 1
ATOM 588 C C . LEU A 1 81 ? 13.371 -0.414 -2.159 1.00 45.22 81 LEU A C 1
ATOM 590 O O . LEU A 1 81 ? 12.278 -0.096 -2.619 1.00 45.22 81 LEU A O 1
ATOM 594 N N . ILE A 1 82 ? 13.506 -1.086 -1.014 1.00 48.53 82 ILE A N 1
ATOM 595 C CA . ILE A 1 82 ? 12.511 -1.142 0.055 1.00 48.53 82 ILE A CA 1
ATOM 596 C C . ILE A 1 82 ? 12.801 0.028 1.001 1.00 48.53 82 ILE A C 1
ATOM 598 O O . ILE A 1 82 ? 13.881 0.073 1.591 1.00 48.53 82 ILE A O 1
ATOM 602 N N . VAL A 1 83 ? 11.828 0.911 1.220 1.00 42.66 83 VAL A N 1
ATOM 603 C CA . VAL A 1 83 ? 11.736 1.682 2.467 1.00 42.66 83 VAL A CA 1
ATOM 604 C C . VAL A 1 83 ? 10.326 1.485 3.028 1.00 42.66 83 VAL A C 1
ATOM 606 O O . VAL A 1 83 ? 9.349 1.980 2.488 1.00 42.66 83 VAL A O 1
ATOM 609 N N . ASN A 1 84 ? 10.265 0.649 4.067 1.00 44.03 84 ASN A N 1
ATOM 610 C CA . ASN A 1 84 ? 9.185 0.360 5.016 1.00 44.03 84 ASN A CA 1
ATOM 611 C C . ASN A 1 84 ? 7.711 0.381 4.565 1.00 44.03 84 ASN A C 1
ATOM 613 O O . ASN A 1 84 ? 7.087 1.406 4.311 1.00 44.03 84 ASN A O 1
ATOM 617 N N . SER A 1 85 ? 7.096 -0.795 4.705 1.00 46.88 85 SER A N 1
ATOM 618 C CA . SER A 1 85 ? 5.648 -0.965 4.795 1.00 46.88 85 SER A CA 1
ATOM 619 C C . SER A 1 85 ? 5.157 -0.601 6.192 1.00 46.88 85 SER A C 1
ATOM 621 O O . SER A 1 85 ? 5.096 -1.471 7.047 1.00 46.88 85 SER A O 1
ATOM 623 N N . MET A 1 86 ? 4.804 0.661 6.428 1.00 41.78 86 MET A N 1
ATOM 624 C CA . MET A 1 86 ? 3.747 1.026 7.380 1.00 41.78 86 MET A CA 1
ATOM 625 C C . MET A 1 86 ? 3.182 2.391 6.985 1.00 41.78 86 MET A C 1
ATOM 627 O O . MET A 1 86 ? 3.826 3.407 7.216 1.00 41.78 86 MET A O 1
ATOM 631 N N . VAL A 1 87 ? 1.976 2.385 6.403 1.00 41.16 87 VAL A N 1
ATOM 632 C CA . VAL A 1 87 ? 0.955 3.462 6.401 1.00 41.16 87 VAL A CA 1
ATOM 633 C C . VAL A 1 87 ? 1.324 4.820 5.750 1.00 41.16 87 VAL A C 1
ATOM 635 O O . VAL A 1 87 ? 0.438 5.526 5.281 1.00 41.16 87 VAL A O 1
ATOM 638 N N . ASN A 1 88 ? 2.601 5.170 5.592 1.00 41.41 88 ASN A N 1
ATOM 639 C CA . ASN A 1 88 ? 3.080 6.481 5.129 1.00 41.41 88 ASN A CA 1
ATOM 640 C C . ASN A 1 88 ? 3.215 6.618 3.599 1.00 41.41 88 ASN A C 1
ATOM 642 O O . ASN A 1 88 ? 3.440 7.712 3.088 1.00 41.41 88 ASN A O 1
ATOM 646 N N . LEU A 1 89 ? 3.023 5.525 2.856 1.00 43.22 89 LEU A N 1
ATOM 647 C CA . LEU A 1 89 ? 3.270 5.436 1.413 1.00 43.22 89 LEU A CA 1
ATOM 648 C C . LEU A 1 89 ? 2.070 5.835 0.532 1.00 43.22 89 LEU A C 1
ATOM 650 O O . LEU A 1 89 ? 2.163 5.842 -0.693 1.00 43.22 89 LEU A O 1
ATOM 654 N N . PHE A 1 90 ? 0.934 6.176 1.143 1.00 41.97 90 PHE A N 1
ATOM 655 C CA . PHE A 1 90 ? -0.313 6.463 0.427 1.00 41.97 90 PHE A CA 1
ATOM 656 C C . PHE A 1 90 ? -0.300 7.778 -0.370 1.00 41.97 90 PHE A C 1
ATOM 658 O O . PHE A 1 90 ? -1.079 7.914 -1.308 1.00 41.97 90 PHE A O 1
ATOM 665 N N . ILE A 1 91 ? 0.567 8.738 -0.018 1.00 38.28 91 ILE A N 1
ATOM 666 C CA . ILE A 1 91 ? 0.597 10.082 -0.635 1.00 38.28 91 ILE A CA 1
ATOM 667 C C . ILE A 1 91 ? 1.846 10.291 -1.509 1.00 38.28 91 ILE A C 1
ATOM 669 O O . ILE A 1 91 ? 1.802 11.032 -2.490 1.00 38.28 91 ILE A O 1
ATOM 673 N N . TYR A 1 92 ? 2.958 9.612 -1.208 1.00 38.59 92 TYR A N 1
ATOM 674 C CA . TYR A 1 92 ? 4.194 9.769 -1.986 1.00 38.59 92 TYR A CA 1
ATOM 675 C C . TYR A 1 92 ? 4.192 8.973 -3.297 1.00 38.59 92 TYR A C 1
ATOM 677 O O . TYR A 1 92 ? 4.765 9.418 -4.290 1.00 38.59 92 TYR A O 1
ATOM 685 N N . ILE A 1 93 ? 3.469 7.847 -3.346 1.00 40.34 93 ILE A N 1
ATOM 686 C CA . ILE A 1 93 ? 3.139 7.164 -4.608 1.00 40.34 93 ILE A CA 1
ATOM 687 C C . ILE A 1 93 ? 2.391 8.136 -5.535 1.00 40.34 93 ILE A C 1
ATOM 689 O O . ILE A 1 93 ? 2.652 8.157 -6.727 1.00 40.34 93 ILE A O 1
ATOM 693 N N . THR A 1 94 ? 1.543 9.023 -5.012 1.00 36.06 94 THR A N 1
ATOM 694 C CA . THR A 1 94 ? 0.809 10.016 -5.814 1.00 36.06 94 THR A CA 1
ATOM 695 C C . THR A 1 94 ? 1.673 11.185 -6.296 1.00 36.06 94 THR A C 1
ATOM 697 O O . THR A 1 94 ? 1.387 11.743 -7.352 1.00 36.06 94 THR A O 1
ATOM 700 N N . SER A 1 95 ? 2.724 11.570 -5.562 1.00 30.41 95 SER A N 1
ATOM 701 C CA . SER A 1 95 ? 3.600 12.700 -5.923 1.00 30.41 95 SER A CA 1
ATOM 702 C C . SER A 1 95 ? 4.886 12.302 -6.659 1.00 30.41 95 SER A C 1
ATOM 704 O O . SER A 1 95 ? 5.548 13.175 -7.220 1.00 30.41 95 SER A O 1
ATOM 706 N N . GLY A 1 96 ? 5.240 11.010 -6.680 1.00 37.47 96 GLY A N 1
ATOM 707 C CA . GLY A 1 96 ? 6.522 10.525 -7.197 1.00 37.47 96 GLY A CA 1
ATOM 708 C C . GLY A 1 96 ? 6.481 9.256 -8.054 1.00 37.47 96 GLY A C 1
ATOM 709 O O . GLY A 1 96 ? 7.561 8.754 -8.370 1.00 37.47 96 GLY A O 1
ATOM 710 N N . LEU A 1 97 ? 5.309 8.725 -8.448 1.00 41.25 97 LEU A N 1
ATOM 711 C CA . LEU A 1 97 ? 5.259 7.579 -9.370 1.00 41.25 97 LEU A CA 1
ATOM 712 C C . LEU A 1 97 ? 5.868 7.951 -10.730 1.00 41.25 97 LEU A C 1
ATOM 714 O O . LEU A 1 97 ? 5.201 8.476 -11.620 1.00 41.25 97 LEU A O 1
ATOM 718 N N . ASN A 1 98 ? 7.145 7.633 -10.914 1.00 41.97 98 ASN A N 1
ATOM 719 C CA . ASN A 1 98 ? 7.721 7.472 -12.238 1.00 41.97 98 ASN A CA 1
ATOM 720 C C . ASN A 1 98 ? 7.331 6.082 -12.733 1.00 41.97 98 ASN A C 1
ATOM 722 O O . ASN A 1 98 ? 8.006 5.096 -12.446 1.00 41.97 98 ASN A O 1
ATOM 726 N N . LEU A 1 99 ? 6.214 6.001 -13.455 1.00 43.00 99 LEU A N 1
ATOM 727 C CA . LEU A 1 99 ? 5.831 4.777 -14.143 1.00 43.00 99 LEU A CA 1
ATOM 728 C C . LEU A 1 99 ? 6.756 4.605 -15.358 1.00 43.00 99 LEU A C 1
ATOM 730 O O . LEU A 1 99 ? 6.497 5.141 -16.434 1.00 43.00 99 LEU A O 1
ATOM 734 N N . SER A 1 100 ? 7.876 3.901 -15.193 1.00 40.59 100 SER A N 1
ATOM 735 C CA . SER A 1 100 ? 8.697 3.499 -16.336 1.00 40.59 100 SER A CA 1
ATOM 736 C C . SER A 1 100 ? 8.007 2.330 -17.034 1.00 40.59 100 SER A C 1
ATOM 738 O O . SER A 1 100 ? 8.051 1.200 -16.546 1.00 40.59 100 SER A O 1
ATOM 740 N N . LEU A 1 101 ? 7.336 2.613 -18.150 1.00 34.62 101 LEU A N 1
ATOM 741 C CA . LEU A 1 101 ? 6.720 1.600 -18.999 1.00 34.62 101 LEU A CA 1
ATOM 742 C C . LEU A 1 101 ? 7.835 0.819 -19.709 1.00 34.62 101 LEU A C 1
ATOM 744 O O . LEU A 1 101 ? 8.477 1.335 -20.625 1.00 34.62 101 LEU A O 1
ATOM 748 N N . LEU A 1 102 ? 8.104 -0.406 -19.264 1.00 35.00 102 LEU A N 1
ATOM 749 C CA . LEU A 1 102 ? 9.035 -1.296 -19.947 1.00 35.00 102 LEU A CA 1
ATOM 750 C C . LEU A 1 102 ? 8.231 -2.079 -20.995 1.00 35.00 102 LEU A C 1
ATOM 752 O O . LEU A 1 102 ? 7.524 -3.024 -20.663 1.00 35.00 102 LEU A O 1
ATOM 756 N N . MET A 1 103 ? 8.272 -1.630 -22.251 1.00 25.50 103 MET A N 1
ATOM 757 C CA . MET A 1 103 ? 7.767 -2.412 -23.382 1.00 25.50 103 MET A CA 1
ATOM 758 C C . MET A 1 103 ? 8.855 -3.414 -23.780 1.00 25.50 103 MET A C 1
ATOM 760 O O . MET A 1 103 ? 9.929 -2.997 -24.222 1.00 25.50 103 MET A O 1
ATOM 764 N N . HIS A 1 104 ? 8.595 -4.706 -23.580 1.00 32.81 104 HIS A N 1
ATOM 765 C CA . HIS A 1 104 ? 9.399 -5.799 -24.130 1.00 32.81 104 HIS A CA 1
ATOM 766 C C . HIS A 1 104 ? 8.785 -6.321 -25.426 1.00 32.81 104 HIS A C 1
ATOM 768 O O . HIS A 1 104 ? 7.538 -6.372 -25.508 1.00 32.81 104 HIS A O 1
#

Secondary structure (DSSP, 8-state):
---------------SS-TT------EEEEEPGGG-EEEEE----SSS-HHHHHHHHHHHHHTS-GGGEEEEE---TTS------SSGGGTHHHHH----B---

Foldseek 3Di:
DDDDDDDDDDDDDDFDPDPPDDGDFAKEWEQDPPGAIEIEGQADDPPPCVQVLVLVVCCVVVVHDSVSYDYDNDPDPPGPDDDDHDDRVNCVCVVDHPHPYDDD

Radius of gyration: 18.18 Å; chains: 1; bounding box: 44×28×62 Å

Sequence (104 aa):
MKKCGRGIATIMFGFGYGEGFPDHSIASAEIEDRGKILIRTAAADVGEGVLTVVTQIAAEVLKVSPDVVEVVVSTSLFSPLIVNSMVNLFIYITSGLNLSLLMH